Protein AF-A0A411JV23-F1 (afdb_monomer_lite)

Foldseek 3Di:
DDDDDPVQVVCVVVVHHDDDDDPPDDPVRVQVCCCVVVVDHDPDDDDDDDDDDD

pLDDT: mean 90.09, std 12.37, range [35.97, 98.38]

Secondary structure (DSSP, 8-state):
-----HHHHHHHTTT-------TT--HHHHHHHHHHHHT---S-----PPPPP-

InterPro domains:
  IPR012677 Nucleotide-binding alpha-beta plait domain superfamily [G3DSA:3.30.70.330] (1-54)
  IPR012678 Ribosomal protein uL23/eL15/eS24 core domain superfamily [SSF54189] (4-53)
  IPR013025 Large ribosomal subunit protein uL23-like [PF00276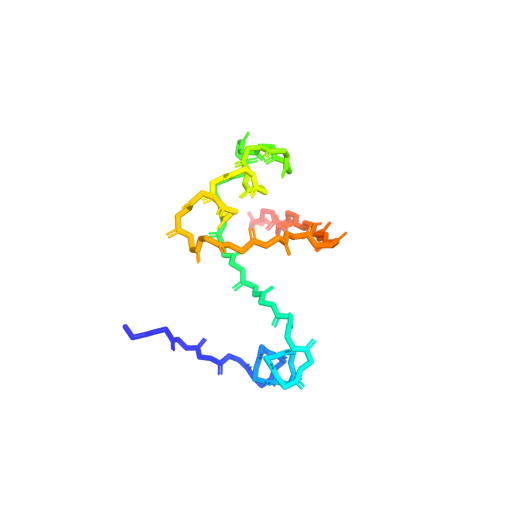] (6-53)

Radius of gyration: 12.65 Å; chains: 1; bounding box: 25×24×33 Å

Structure (mmCIF, N/CA/C/O backbone):
data_AF-A0A411JV23-F1
#
_entry.id   AF-A0A411JV23-F1
#
loop_
_atom_site.group_PDB
_atom_site.id
_atom_site.type_symbol
_atom_site.label_atom_id
_atom_site.label_alt_id
_atom_site.label_comp_id
_atom_site.label_asym_id
_atom_site.label_entity_id
_atom_site.label_seq_id
_atom_site.pdbx_PDB_ins_code
_atom_site.Cartn_x
_atom_site.Cartn_y
_atom_site.Cartn_z
_atom_site.occupancy
_atom_site.B_iso_or_equiv
_atom_site.auth_seq_id
_atom_site.auth_comp_id
_atom_site.auth_asym_id
_atom_site.auth_atom_id
_atom_site.pdbx_PDB_model_num
ATOM 1 N N . MET A 1 1 ? -15.943 -0.720 -15.533 1.00 35.97 1 MET A N 1
ATOM 2 C CA . MET A 1 1 ? -16.448 -1.938 -14.860 1.00 35.97 1 MET A CA 1
ATOM 3 C C . MET A 1 1 ? -15.260 -2.816 -14.507 1.00 35.97 1 MET A C 1
ATOM 5 O O . MET A 1 1 ? -14.641 -3.371 -15.404 1.00 35.97 1 MET A O 1
ATOM 9 N N . GLN A 1 2 ? -14.852 -2.839 -13.236 1.00 50.03 2 GLN A N 1
ATOM 10 C CA . GLN A 1 2 ? -13.705 -3.638 -12.796 1.00 50.03 2 GLN A CA 1
ATOM 11 C C . GLN A 1 2 ? -14.082 -5.127 -12.827 1.00 50.03 2 GLN A C 1
ATOM 13 O O . GLN A 1 2 ? -15.014 -5.546 -12.147 1.00 50.03 2 GLN A O 1
ATOM 18 N N . TYR A 1 3 ? -13.369 -5.922 -13.626 1.00 54.59 3 TYR A N 1
ATOM 19 C CA . TYR A 1 3 ? -13.439 -7.382 -13.577 1.00 54.59 3 TYR A CA 1
ATOM 20 C C . TYR A 1 3 ? -12.902 -7.855 -12.216 1.00 54.59 3 TYR A C 1
ATOM 22 O O . TYR A 1 3 ? -11.698 -7.811 -11.967 1.00 54.59 3 TYR A O 1
ATOM 30 N N . LEU A 1 4 ? -13.781 -8.304 -11.318 1.00 68.75 4 LEU A N 1
ATOM 31 C CA . LEU A 1 4 ? -13.368 -8.928 -10.060 1.00 68.75 4 LEU A CA 1
ATOM 32 C C . LEU A 1 4 ? -12.953 -10.380 -10.329 1.00 68.75 4 LEU A C 1
ATOM 34 O O . LEU A 1 4 ? -13.780 -11.246 -10.604 1.00 68.75 4 LEU A O 1
ATOM 38 N N . GLN A 1 5 ? -11.653 -10.662 -10.257 1.00 81.75 5 GLN A N 1
ATOM 39 C CA . GLN A 1 5 ? -11.137 -12.023 -10.383 1.00 81.75 5 GLN A CA 1
ATOM 40 C C . GLN A 1 5 ? -11.514 -12.860 -9.146 1.00 81.75 5 GLN A C 1
ATOM 42 O O . GLN A 1 5 ? -11.499 -12.372 -8.019 1.00 81.75 5 GLN A O 1
ATOM 47 N N . LYS A 1 6 ? -11.757 -14.169 -9.306 1.00 87.50 6 LYS A N 1
ATOM 48 C CA . LYS A 1 6 ? -12.133 -15.084 -8.199 1.00 87.50 6 LYS A CA 1
ATOM 49 C C . LYS A 1 6 ? -11.212 -14.993 -6.967 1.00 87.50 6 LYS A C 1
ATOM 51 O O . LYS A 1 6 ? -11.650 -15.188 -5.834 1.00 87.50 6 LYS A O 1
ATOM 56 N N . LYS A 1 7 ? -9.924 -14.690 -7.174 1.00 86.88 7 LYS A N 1
ATOM 57 C CA . LYS A 1 7 ? -8.949 -14.478 -6.093 1.00 86.88 7 LYS A CA 1
ATOM 58 C C . LYS A 1 7 ? -9.228 -13.200 -5.293 1.00 86.88 7 LYS A C 1
ATOM 60 O O . LYS A 1 7 ? -9.140 -13.272 -4.071 1.00 86.88 7 LYS A O 1
ATOM 65 N N . SER A 1 8 ? -9.564 -12.075 -5.933 1.00 87.12 8 SER A N 1
ATOM 66 C CA . SER A 1 8 ? -9.829 -10.816 -5.220 1.00 87.12 8 SER A CA 1
ATOM 67 C C . SER A 1 8 ? -11.085 -10.921 -4.358 1.00 87.12 8 SER A C 1
ATOM 69 O O . SER A 1 8 ? -11.054 -10.501 -3.210 1.00 87.12 8 SER A O 1
ATOM 71 N N . ILE A 1 9 ? -12.129 -11.601 -4.843 1.00 90.81 9 ILE A N 1
ATOM 72 C CA . ILE A 1 9 ? -13.353 -11.876 -4.066 1.00 90.81 9 ILE A CA 1
ATOM 73 C C . ILE A 1 9 ? -13.030 -12.676 -2.794 1.00 90.81 9 ILE A C 1
ATOM 75 O O . ILE A 1 9 ? -13.489 -12.345 -1.704 1.00 90.81 9 ILE A O 1
ATOM 79 N N . ARG A 1 10 ? -12.187 -13.710 -2.904 1.00 91.81 10 ARG A N 1
ATOM 80 C CA . ARG A 1 10 ? -11.762 -14.502 -1.738 1.00 91.81 10 ARG A CA 1
ATOM 81 C C . ARG A 1 10 ? -10.934 -13.685 -0.738 1.00 91.81 10 ARG A C 1
ATOM 83 O O . ARG A 1 10 ? -11.013 -13.936 0.460 1.00 91.81 10 ARG A O 1
ATOM 90 N N . LEU A 1 11 ? -10.104 -12.764 -1.226 1.00 92.44 11 LEU A N 1
ATOM 91 C CA . LEU A 1 11 ? -9.282 -11.886 -0.389 1.00 92.44 11 LEU A CA 1
ATOM 92 C C . LEU A 1 11 ? -10.124 -10.815 0.310 1.00 92.44 11 LEU A C 1
ATOM 94 O O . LEU A 1 11 ? -9.876 -10.532 1.480 1.00 92.44 11 LEU A O 1
ATOM 98 N N . LEU A 1 12 ? -11.164 -10.317 -0.358 1.00 92.75 12 LEU A N 1
ATOM 99 C CA . LEU A 1 12 ? -12.109 -9.362 0.211 1.00 92.75 12 LEU A CA 1
ATOM 100 C C . LEU A 1 12 ? -12.774 -9.915 1.477 1.00 92.75 12 LEU A C 1
ATOM 102 O O . LEU A 1 12 ? -12.808 -9.231 2.492 1.00 92.75 12 LEU A O 1
ATOM 106 N N . GLY A 1 13 ? -13.182 -11.190 1.471 1.00 93.56 13 GLY A N 1
ATOM 107 C CA . GLY A 1 13 ? -13.710 -11.864 2.667 1.00 93.56 13 GLY A CA 1
ATOM 108 C C . GLY A 1 13 ? -12.715 -11.985 3.835 1.00 93.56 13 GLY A C 1
ATOM 109 O O . GLY A 1 13 ? -13.105 -12.369 4.932 1.00 93.56 13 GLY A O 1
ATOM 110 N N . LYS A 1 14 ? -11.433 -11.663 3.618 1.00 95.69 14 LYS A N 1
ATOM 111 C CA . LYS A 1 14 ? -10.368 -11.605 4.634 1.00 95.69 14 LYS A CA 1
ATOM 112 C C . LYS A 1 14 ? -9.879 -10.174 4.897 1.00 95.69 14 LYS A C 1
ATOM 114 O O . LYS A 1 14 ? -8.782 -10.011 5.430 1.00 95.69 14 LYS A O 1
ATOM 119 N N . ASN A 1 15 ? -10.633 -9.152 4.483 1.00 95.00 15 ASN A N 1
ATOM 120 C CA . ASN A 1 15 ? -10.234 -7.739 4.531 1.00 95.00 15 ASN A CA 1
ATOM 121 C C . ASN A 1 15 ? -8.901 -7.448 3.817 1.00 95.00 15 ASN A C 1
ATOM 123 O O . ASN A 1 15 ? -8.146 -6.560 4.211 1.00 95.00 15 ASN A O 1
ATOM 127 N N . GLN A 1 16 ? -8.603 -8.203 2.757 1.00 95.88 16 GLN A N 1
ATOM 128 C CA . GLN A 1 16 ? -7.458 -7.962 1.887 1.00 95.88 16 GLN A CA 1
ATOM 129 C C . GLN A 1 16 ? -7.930 -7.417 0.545 1.00 95.88 16 GLN A C 1
ATOM 131 O O . GLN A 1 16 ? -8.799 -7.987 -0.114 1.00 95.88 16 GLN A O 1
ATOM 136 N N . TYR A 1 17 ? -7.296 -6.331 0.125 1.00 94.38 17 TYR A N 1
ATOM 137 C CA . TYR A 1 17 ? -7.621 -5.609 -1.096 1.00 94.38 17 TYR A CA 1
ATOM 138 C C . TYR A 1 17 ? -6.437 -5.669 -2.058 1.00 94.38 17 TYR A C 1
ATOM 140 O O . TYR A 1 17 ? -5.294 -5.900 -1.660 1.00 94.38 17 TYR A O 1
ATOM 148 N N . THR A 1 18 ? -6.701 -5.525 -3.351 1.00 93.19 18 THR A N 1
ATOM 149 C CA . THR A 1 18 ? -5.666 -5.566 -4.387 1.00 93.19 18 THR A CA 1
ATOM 150 C C . THR A 1 18 ? -5.920 -4.433 -5.363 1.00 93.19 18 THR A C 1
ATOM 152 O O . THR A 1 18 ? -7.034 -4.300 -5.864 1.00 93.19 18 THR A O 1
ATOM 155 N N . PHE A 1 19 ? -4.888 -3.636 -5.629 1.00 92.19 19 PHE A N 1
ATOM 156 C CA . PHE A 1 19 ? -4.949 -2.476 -6.510 1.00 92.19 19 PHE A CA 1
ATOM 157 C C . PHE A 1 19 ? -3.808 -2.541 -7.520 1.00 92.19 19 PHE A C 1
ATOM 159 O O . PHE A 1 19 ? -2.693 -2.937 -7.176 1.00 92.19 19 PHE A O 1
ATOM 166 N N . ASN A 1 20 ? -4.091 -2.134 -8.754 1.00 92.69 20 ASN A N 1
ATOM 167 C CA . ASN A 1 20 ? -3.044 -1.803 -9.712 1.00 92.69 20 ASN A CA 1
ATOM 168 C C . ASN A 1 20 ? -2.593 -0.371 -9.427 1.00 92.69 20 ASN A C 1
ATOM 170 O O . ASN A 1 20 ? -3.430 0.511 -9.246 1.00 92.69 20 ASN A O 1
ATOM 174 N N . VAL A 1 21 ? -1.284 -0.160 -9.378 1.00 93.44 21 VAL A N 1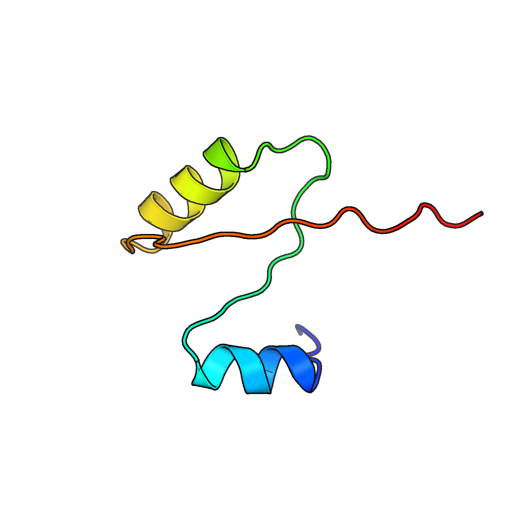
ATOM 175 C CA . VAL A 1 21 ? -0.659 1.134 -9.080 1.00 93.44 21 VAL A CA 1
ATOM 176 C C . VAL A 1 21 ? 0.422 1.426 -10.111 1.00 93.44 21 VAL A C 1
ATOM 178 O O . VAL A 1 21 ? 0.891 0.514 -10.799 1.00 93.44 21 VAL A O 1
ATOM 181 N N . GLU A 1 22 ? 0.824 2.688 -10.217 1.00 93.25 22 GLU A N 1
ATOM 182 C CA . GLU A 1 22 ? 1.934 3.079 -11.079 1.00 93.25 22 GLU A CA 1
ATOM 183 C C . GLU A 1 22 ? 3.236 2.409 -10.617 1.00 93.25 22 GLU A C 1
ATOM 185 O O . GLU A 1 22 ? 3.549 2.339 -9.428 1.00 93.25 22 GLU A O 1
ATOM 190 N N . SER A 1 23 ? 4.024 1.892 -11.563 1.00 90.88 23 SER A N 1
ATOM 191 C CA . SER A 1 23 ? 5.224 1.099 -11.256 1.00 90.88 23 SER A CA 1
ATOM 192 C C . SER A 1 23 ? 6.338 1.888 -10.558 1.00 90.88 23 SER A C 1
ATOM 194 O O . SER A 1 23 ? 7.225 1.276 -9.948 1.00 90.88 23 SER A O 1
ATOM 196 N N . GLY A 1 24 ? 6.302 3.219 -10.679 1.00 93.81 24 GLY A N 1
ATOM 197 C CA . GLY A 1 24 ? 7.222 4.151 -10.028 1.00 93.81 24 GLY A CA 1
ATOM 198 C C . GLY A 1 24 ? 6.900 4.417 -8.556 1.00 93.81 24 GLY A C 1
ATOM 199 O O . GLY A 1 24 ? 7.795 4.825 -7.824 1.00 93.81 24 GLY A O 1
ATOM 200 N N . SER A 1 25 ? 5.674 4.138 -8.106 1.00 95.12 25 SER A N 1
ATOM 201 C CA . SER A 1 25 ? 5.260 4.418 -6.731 1.00 95.12 25 SER A CA 1
ATOM 202 C C . SER A 1 25 ? 5.921 3.479 -5.724 1.00 95.12 25 SER A C 1
ATOM 204 O O . SER A 1 25 ? 6.072 2.269 -5.948 1.00 95.12 25 SER A O 1
ATOM 206 N N . THR A 1 26 ? 6.279 4.023 -4.566 1.00 96.31 26 THR A N 1
ATOM 207 C CA . THR A 1 26 ? 6.833 3.248 -3.454 1.00 96.31 26 THR A CA 1
ATOM 208 C C . THR A 1 26 ? 5.728 2.656 -2.576 1.00 96.31 26 THR A C 1
ATOM 210 O O . THR A 1 26 ? 4.593 3.134 -2.529 1.00 96.31 26 THR A O 1
ATOM 213 N N . ARG A 1 27 ? 6.050 1.602 -1.811 1.00 95.69 27 ARG A N 1
ATOM 214 C CA . ARG A 1 27 ? 5.095 1.011 -0.852 1.00 95.69 27 ARG A CA 1
ATOM 215 C C . ARG A 1 27 ? 4.646 2.026 0.209 1.00 95.69 27 ARG A C 1
ATOM 217 O O . ARG A 1 27 ? 3.511 1.964 0.667 1.00 95.69 27 ARG A O 1
ATOM 224 N N . THR A 1 28 ? 5.514 2.948 0.607 1.00 96.94 28 THR A N 1
ATOM 225 C CA . THR A 1 28 ? 5.184 3.947 1.629 1.00 96.94 28 THR A CA 1
ATOM 226 C C . THR A 1 28 ? 4.195 4.982 1.099 1.00 96.94 28 THR A C 1
ATOM 228 O O . THR A 1 28 ? 3.215 5.266 1.780 1.00 96.94 28 THR A O 1
ATOM 231 N N . GLU A 1 29 ? 4.391 5.472 -0.128 1.00 97.38 29 GLU A N 1
ATOM 232 C CA . GLU A 1 29 ? 3.462 6.402 -0.792 1.00 97.38 29 GLU A CA 1
ATOM 233 C C . GLU A 1 29 ? 2.069 5.791 -0.943 1.00 97.38 29 GLU A C 1
ATOM 235 O O . GLU A 1 29 ? 1.076 6.399 -0.550 1.00 97.38 29 GLU A O 1
ATOM 240 N N . ILE A 1 30 ? 2.000 4.551 -1.440 1.00 97.38 30 ILE A N 1
ATOM 241 C CA . ILE A 1 30 ? 0.726 3.848 -1.636 1.00 97.38 30 ILE A CA 1
ATOM 242 C C . ILE A 1 30 ? 0.028 3.624 -0.294 1.00 97.38 30 ILE A C 1
ATOM 244 O O . ILE A 1 30 ? -1.172 3.868 -0.178 1.00 97.38 30 ILE A O 1
ATOM 248 N N . LYS A 1 31 ? 0.767 3.185 0.734 1.00 97.31 31 LYS A N 1
ATOM 249 C CA . LYS A 1 31 ? 0.208 3.007 2.077 1.00 97.31 31 LYS A CA 1
ATOM 250 C C . LYS A 1 31 ? -0.372 4.321 2.602 1.00 97.31 31 LYS A C 1
ATOM 252 O O . LYS A 1 31 ? -1.519 4.331 3.034 1.00 97.31 31 LYS A O 1
ATOM 257 N N . HIS A 1 32 ? 0.399 5.404 2.536 1.00 97.88 32 HIS A N 1
ATOM 258 C CA . HIS A 1 32 ? -0.023 6.710 3.029 1.00 97.88 32 HIS A CA 1
ATOM 259 C C . HIS A 1 32 ? -1.280 7.213 2.310 1.00 97.88 32 HIS A C 1
ATOM 261 O O . HIS A 1 32 ? -2.232 7.635 2.961 1.00 97.88 32 HIS A O 1
ATOM 267 N N . TRP A 1 33 ? -1.319 7.091 0.982 1.00 97.44 33 TRP A N 1
ATOM 268 C CA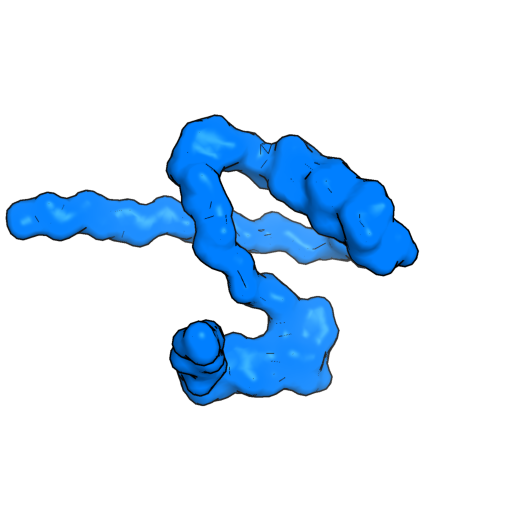 . TRP A 1 33 ? -2.484 7.470 0.188 1.00 97.44 33 TRP A CA 1
ATOM 269 C C . TRP A 1 33 ? -3.732 6.659 0.566 1.00 97.44 33 TRP A C 1
ATOM 271 O O . TRP A 1 33 ? -4.794 7.242 0.767 1.00 97.44 33 TRP A O 1
ATOM 281 N N . VAL A 1 34 ? -3.608 5.334 0.728 1.00 97.12 34 VAL A N 1
ATOM 282 C CA . VAL A 1 34 ? -4.728 4.465 1.138 1.00 97.12 34 VAL A CA 1
ATOM 283 C C . VAL A 1 34 ? -5.236 4.832 2.535 1.00 97.12 34 VAL A C 1
ATOM 285 O O . VAL A 1 34 ? -6.447 4.917 2.737 1.00 97.12 34 VAL A O 1
ATOM 288 N N . GLU A 1 35 ? -4.335 5.050 3.494 1.00 98.38 35 GLU A N 1
ATOM 289 C CA . GLU A 1 35 ? -4.711 5.419 4.864 1.00 98.38 35 GLU A CA 1
ATOM 290 C C . GLU A 1 35 ? -5.427 6.776 4.902 1.00 98.38 35 GLU A C 1
ATOM 292 O O . GLU A 1 35 ? -6.472 6.890 5.542 1.00 98.38 35 GLU A O 1
ATOM 297 N N . LEU A 1 36 ? -4.925 7.775 4.167 1.00 98.31 36 LEU A N 1
ATOM 298 C CA . LEU A 1 36 ? -5.533 9.106 4.102 1.00 98.31 36 LEU A CA 1
ATOM 299 C C . LEU A 1 36 ? -6.875 9.118 3.363 1.00 98.31 36 LEU A C 1
ATOM 301 O O . LEU A 1 36 ? -7.843 9.680 3.866 1.00 98.31 36 LEU A O 1
ATOM 305 N N . PHE A 1 37 ? -6.941 8.520 2.173 1.00 97.25 37 PHE A N 1
ATOM 306 C CA . PHE A 1 37 ? -8.113 8.629 1.303 1.00 97.25 37 PHE A CA 1
ATOM 307 C C . PHE A 1 37 ? -9.315 7.849 1.846 1.00 97.25 37 PHE A C 1
ATOM 309 O O . PHE A 1 37 ? -10.449 8.313 1.750 1.00 97.25 37 PHE A O 1
ATOM 316 N N . PHE A 1 38 ? -9.074 6.673 2.433 1.00 96.12 38 PHE A N 1
ATOM 317 C CA . PHE A 1 38 ? -10.140 5.821 2.968 1.00 96.12 38 PHE A CA 1
ATOM 318 C C . PHE A 1 38 ? -10.320 5.938 4.487 1.00 96.12 38 PHE A C 1
ATOM 320 O O . PHE A 1 38 ? -11.247 5.335 5.024 1.00 96.12 38 PHE A O 1
ATOM 327 N N . GLY A 1 39 ? -9.453 6.674 5.192 1.00 97.56 39 GLY A N 1
ATOM 328 C CA . GLY A 1 39 ? -9.518 6.808 6.651 1.00 97.56 39 GLY A CA 1
ATOM 329 C C . GLY A 1 39 ? -9.286 5.485 7.390 1.00 97.56 39 GLY A C 1
ATOM 330 O O . GLY A 1 39 ? -9.914 5.224 8.416 1.00 97.56 39 GLY A O 1
ATOM 331 N N . VAL A 1 40 ? -8.420 4.619 6.854 1.00 97.12 40 VAL A N 1
ATOM 332 C CA . VAL A 1 40 ? -8.130 3.282 7.403 1.00 97.12 40 VAL A CA 1
ATOM 333 C C . VAL A 1 40 ? -6.697 3.184 7.912 1.00 97.12 40 VAL A C 1
ATOM 335 O O . VAL A 1 40 ? -5.845 3.994 7.570 1.00 97.12 40 VAL A O 1
ATOM 338 N N . LYS A 1 41 ? -6.401 2.139 8.692 1.00 97.94 41 LYS A N 1
ATOM 339 C CA . LYS A 1 41 ? -5.031 1.772 9.070 1.00 97.94 41 LYS A CA 1
ATOM 340 C C . LYS A 1 41 ? -4.590 0.529 8.304 1.00 97.94 41 LYS A C 1
ATOM 342 O O . LYS A 1 41 ? -5.202 -0.532 8.435 1.00 97.94 41 LYS A O 1
ATOM 347 N N . VAL A 1 4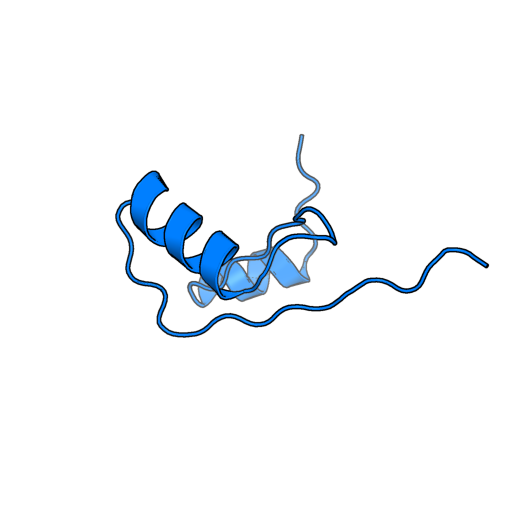2 ? -3.500 0.627 7.547 1.00 97.06 42 VAL A N 1
ATOM 348 C CA . VAL A 1 42 ? -2.940 -0.499 6.790 1.00 97.06 42 VAL A CA 1
ATOM 349 C C . VAL A 1 42 ? -1.949 -1.259 7.671 1.00 97.06 42 VAL A C 1
ATOM 351 O O . VAL A 1 42 ? -0.839 -0.799 7.958 1.00 97.06 42 VAL A O 1
ATOM 354 N N . ILE A 1 43 ? -2.353 -2.461 8.086 1.00 97.44 43 ILE A N 1
ATOM 355 C CA . ILE A 1 43 ? -1.561 -3.330 8.970 1.00 97.44 43 ILE A CA 1
ATOM 356 C C . ILE A 1 43 ? -0.397 -3.991 8.224 1.00 97.44 43 ILE A C 1
ATOM 358 O O . ILE A 1 43 ? 0.713 -4.061 8.742 1.00 97.44 43 ILE A O 1
ATOM 362 N N . ALA A 1 44 ? -0.632 -4.441 6.992 1.00 96.56 44 ALA A N 1
ATOM 363 C CA . ALA A 1 44 ? 0.377 -5.050 6.135 1.00 96.56 44 ALA A CA 1
ATOM 364 C C . ALA A 1 44 ? 0.048 -4.770 4.667 1.00 96.56 44 ALA A C 1
ATOM 366 O O . ALA A 1 44 ? -1.119 -4.668 4.294 1.00 96.56 44 ALA A O 1
ATOM 367 N N . MET A 1 45 ? 1.075 -4.665 3.825 1.00 95.88 45 MET A N 1
ATOM 368 C CA . MET A 1 45 ? 0.900 -4.458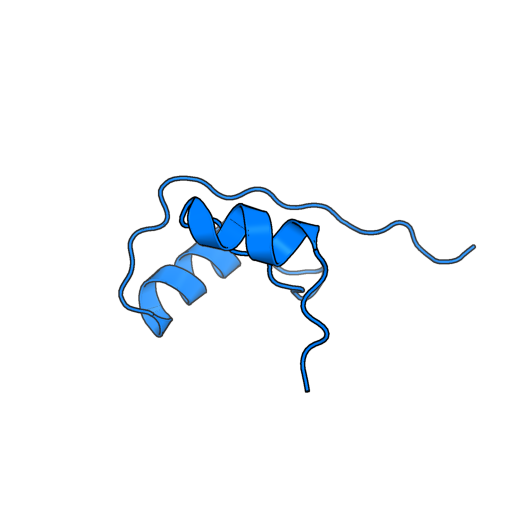 2.389 1.00 95.88 45 MET A CA 1
ATOM 369 C C . MET A 1 45 ? 1.962 -5.220 1.612 1.00 95.88 45 MET A C 1
ATOM 371 O O . MET A 1 45 ? 3.138 -5.120 1.943 1.00 95.88 45 MET A O 1
ATOM 375 N N . ASN A 1 46 ? 1.562 -5.915 0.552 1.00 94.19 46 ASN A N 1
ATOM 376 C CA . ASN A 1 46 ? 2.461 -6.602 -0.373 1.00 94.19 46 ASN A CA 1
ATOM 377 C C . ASN A 1 46 ? 2.403 -5.915 -1.741 1.00 94.19 46 ASN A C 1
ATOM 379 O O . ASN A 1 46 ? 1.356 -5.390 -2.114 1.00 94.19 46 ASN A O 1
ATOM 383 N N . SER A 1 47 ? 3.501 -5.937 -2.495 1.00 93.12 47 SER A N 1
ATOM 384 C CA . SER A 1 47 ? 3.535 -5.450 -3.876 1.00 93.12 47 SER A CA 1
ATOM 385 C C . SER A 1 47 ? 4.207 -6.469 -4.790 1.00 93.12 47 SER A C 1
ATOM 387 O O . SER A 1 47 ? 5.049 -7.258 -4.363 1.00 93.12 47 SER A O 1
ATOM 389 N N . HIS A 1 48 ? 3.809 -6.463 -6.057 1.00 91.50 48 HIS A N 1
ATOM 390 C CA . HIS A 1 48 ? 4.406 -7.281 -7.101 1.00 91.50 48 HIS A CA 1
ATOM 391 C C . HIS A 1 48 ? 4.412 -6.480 -8.402 1.00 91.50 48 HIS A C 1
ATOM 393 O O . HIS A 1 48 ? 3.412 -5.847 -8.737 1.00 91.50 48 HIS A O 1
ATOM 399 N N . ARG A 1 49 ? 5.537 -6.499 -9.123 1.00 90.88 49 ARG A N 1
ATOM 400 C CA . ARG A 1 49 ? 5.638 -5.930 -10.468 1.00 90.88 49 ARG A CA 1
ATOM 401 C C . ARG A 1 49 ? 5.397 -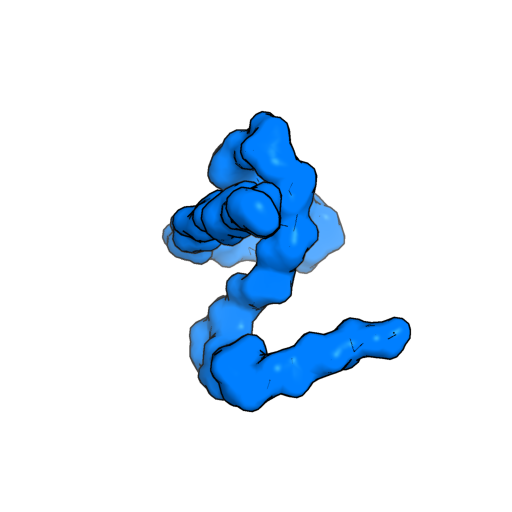7.043 -11.471 1.00 90.88 49 ARG A C 1
ATOM 403 O O . ARG A 1 49 ? 6.097 -8.051 -11.437 1.00 90.88 49 ARG A O 1
ATOM 410 N N . LEU A 1 50 ? 4.409 -6.844 -12.338 1.00 89.25 50 LEU A N 1
ATOM 411 C CA . LEU A 1 50 ? 4.161 -7.766 -13.435 1.00 89.25 50 LEU A CA 1
ATOM 412 C C . LEU A 1 50 ? 5.389 -7.799 -14.357 1.00 89.25 50 LEU A C 1
ATOM 414 O O . LEU A 1 50 ? 6.011 -6.752 -14.566 1.00 89.25 50 LEU A O 1
ATOM 418 N N . PRO A 1 51 ? 5.745 -8.970 -14.906 1.00 90.06 51 PRO A N 1
ATOM 419 C CA . PRO A 1 51 ? 6.770 -9.038 -15.934 1.00 90.06 51 PRO A CA 1
ATOM 420 C C . PRO A 1 51 ? 6.338 -8.192 -17.139 1.00 90.06 51 PRO A C 1
ATOM 422 O O . PRO A 1 51 ? 5.151 -8.133 -17.474 1.00 90.06 51 PRO A O 1
ATOM 425 N N . GLY A 1 52 ? 7.301 -7.533 -17.788 1.00 84.94 52 GLY A N 1
ATOM 426 C CA . GLY A 1 52 ? 7.052 -6.903 -19.082 1.00 84.94 52 GLY A CA 1
ATOM 427 C C . GLY A 1 52 ? 6.570 -7.952 -20.084 1.00 84.94 52 GLY A C 1
ATOM 428 O O . GLY A 1 52 ? 6.967 -9.116 -20.004 1.00 84.94 52 GLY A O 1
ATOM 429 N N . LYS A 1 53 ? 5.701 -7.558 -21.018 1.00 82.12 53 LYS A N 1
ATOM 430 C CA . LYS A 1 53 ? 5.462 -8.394 -22.197 1.00 82.12 53 LYS A CA 1
ATOM 431 C C . LYS A 1 53 ? 6.771 -8.426 -22.988 1.00 82.12 53 LYS A C 1
ATOM 433 O O . LYS A 1 53 ? 7.250 -7.362 -23.375 1.00 82.12 53 LYS A O 1
ATOM 438 N N . GLY A 1 54 ? 7.360 -9.614 -23.110 1.00 66.19 54 GLY A N 1
ATOM 439 C CA . GLY A 1 54 ? 8.425 -9.876 -24.076 1.00 66.19 54 GLY A CA 1
ATOM 440 C C . GLY A 1 54 ? 7.900 -9.843 -25.501 1.00 66.19 54 GLY A C 1
ATOM 441 O O . GLY A 1 54 ? 6.658 -9.906 -25.672 1.00 66.19 54 GLY A O 1
#

Sequence (54 aa):
MQYLQKKSIRLLGKNQYTFNVESGSTRTEIKHWVELFFGVKVIAMNSHRLPGKG

Organism: NCBI:txid764924